Protein AF-A0A087B4K3-F1 (afdb_monomer)

Foldseek 3Di:
DPQPDDDDHPLVVVVVVVVVVLVVDPDHDDPVVCVVVPDDSVNSVVVVVVCLVPDPVLVVPCVHPCNVVHPDPPPVVVVDD

pLDDT: mean 71.34, std 15.05, range [41.06, 90.94]

Solvent-accessible surface area (backbone atoms only — not comparable to full-atom values): 5205 Å² total; per-residue (Å²): 140,83,84,78,82,86,64,74,53,71,41,55,47,51,50,52,52,52,51,52,53,45,74,71,43,97,77,55,78,54,70,69,57,47,65,77,64,59,76,51,61,63,61,48,42,51,52,50,51,50,52,61,76,69,49,61,68,68,78,69,35,63,80,24,88,67,41,63,63,37,100,56,80,62,73,67,77,80,68,78,126

Structure (mmCIF, N/CA/C/O backbone):
data_AF-A0A087B4K3-F1
#
_entry.id   AF-A0A087B4K3-F1
#
loop_
_atom_site.group_PDB
_atom_site.id
_atom_site.type_symbol
_atom_site.label_atom_id
_atom_site.label_alt_id
_atom_site.label_comp_id
_atom_site.label_asym_id
_atom_site.label_entity_id
_atom_site.label_seq_id
_atom_site.pdbx_PDB_ins_code
_atom_site.Cartn_x
_atom_site.Cartn_y
_atom_site.Cartn_z
_atom_site.occupancy
_atom_site.B_iso_or_equiv
_atom_site.auth_seq_id
_atom_site.auth_comp_id
_atom_site.auth_asym_id
_atom_site.auth_atom_id
_atom_site.pdbx_PDB_model_num
ATOM 1 N N . MET A 1 1 ? -3.392 -4.734 23.658 1.00 41.06 1 MET A N 1
ATOM 2 C CA . MET A 1 1 ? -2.492 -5.481 22.753 1.00 41.06 1 MET A CA 1
ATOM 3 C C . MET A 1 1 ? -3.232 -6.706 22.231 1.00 41.06 1 MET A C 1
ATOM 5 O O . MET A 1 1 ? -3.209 -7.743 22.869 1.00 41.06 1 MET A O 1
ATOM 9 N N . LEU A 1 2 ? -3.956 -6.559 21.120 1.00 42.47 2 LEU A N 1
ATOM 10 C CA . LEU A 1 2 ? -4.720 -7.644 20.478 1.00 42.47 2 LEU A CA 1
ATOM 11 C C . LEU A 1 2 ? -4.382 -7.748 18.976 1.00 42.47 2 LEU A C 1
ATOM 13 O O . LEU A 1 2 ? -5.161 -8.269 18.188 1.00 42.47 2 LEU A O 1
ATOM 17 N N . ARG A 1 3 ? -3.247 -7.167 18.561 1.00 50.22 3 ARG A N 1
ATOM 18 C CA . ARG A 1 3 ? -2.892 -6.980 17.145 1.00 50.22 3 ARG A CA 1
ATOM 19 C C . ARG A 1 3 ? -2.202 -8.196 16.514 1.00 50.22 3 ARG A C 1
ATOM 21 O O . ARG A 1 3 ? -2.171 -8.261 15.291 1.00 50.22 3 ARG A O 1
ATOM 28 N N . ASP A 1 4 ? -1.735 -9.160 17.313 1.00 49.19 4 ASP A N 1
ATOM 29 C CA . ASP A 1 4 ? -0.795 -10.193 16.841 1.00 49.19 4 ASP A CA 1
ATOM 30 C C . ASP A 1 4 ? -1.342 -11.628 16.781 1.00 49.19 4 ASP A C 1
ATOM 32 O O . ASP A 1 4 ? -0.600 -12.540 16.433 1.00 49.19 4 ASP A O 1
ATOM 36 N N . HIS A 1 5 ? -2.625 -11.875 17.071 1.00 45.88 5 HIS A N 1
ATOM 37 C CA . HIS A 1 5 ? -3.096 -13.260 17.249 1.00 45.88 5 HIS A CA 1
ATOM 38 C C . HIS A 1 5 ? -3.931 -13.887 16.119 1.00 45.88 5 HIS A C 1
ATOM 40 O O . HIS A 1 5 ? -4.238 -15.072 16.232 1.00 45.88 5 HIS A O 1
ATOM 46 N N . ARG A 1 6 ? -4.282 -13.191 15.021 1.00 53.16 6 ARG A N 1
ATOM 47 C CA . ARG A 1 6 ? -5.088 -13.795 13.923 1.00 53.16 6 ARG A CA 1
ATOM 48 C C . ARG A 1 6 ? -4.822 -13.246 12.507 1.00 53.16 6 ARG A C 1
ATOM 50 O O . ARG A 1 6 ? -5.762 -13.032 11.749 1.00 53.16 6 ARG A O 1
ATOM 57 N N . GLY A 1 7 ? -3.571 -13.001 12.114 1.00 64.56 7 GLY A N 1
ATOM 58 C CA . GLY A 1 7 ? -3.288 -12.625 10.720 1.00 64.56 7 GLY A CA 1
ATOM 59 C C . GLY A 1 7 ? -1.920 -12.000 10.473 1.00 64.56 7 GLY A C 1
ATOM 60 O O . GLY A 1 7 ? -1.170 -11.720 11.402 1.00 64.56 7 GLY A O 1
ATOM 61 N N . LEU A 1 8 ? -1.604 -11.795 9.189 1.00 65.50 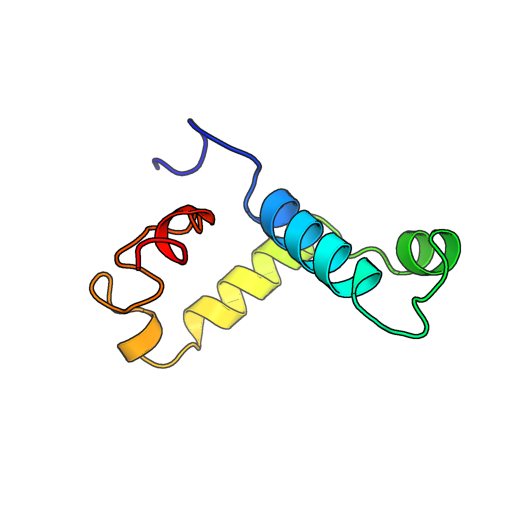8 LEU A N 1
ATOM 62 C CA . LEU A 1 8 ? -0.393 -11.119 8.710 1.00 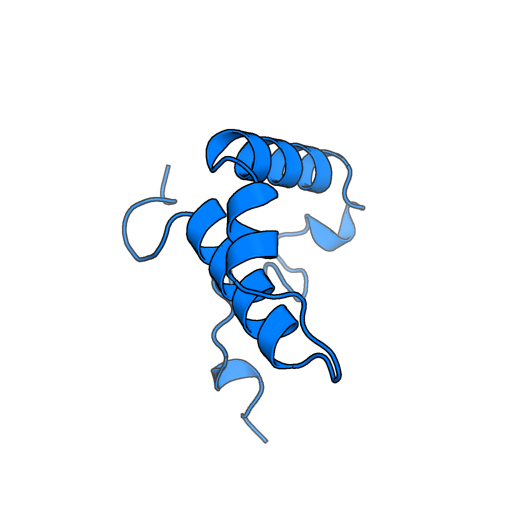65.50 8 LEU A CA 1
ATOM 63 C C . LEU A 1 8 ? -0.164 -9.780 9.442 1.00 65.50 8 LEU A C 1
ATOM 65 O O . LEU A 1 8 ? -1.113 -9.029 9.686 1.00 65.50 8 LEU A O 1
ATOM 69 N N . SER A 1 9 ? 1.102 -9.440 9.730 1.00 75.75 9 SER A N 1
ATOM 70 C CA . SER A 1 9 ? 1.457 -8.141 10.326 1.00 75.75 9 SER A CA 1
ATOM 71 C C . SER A 1 9 ? 0.895 -6.977 9.498 1.00 75.75 9 SER A C 1
ATOM 73 O O . SER A 1 9 ? 0.668 -7.114 8.296 1.00 75.75 9 SER A O 1
ATOM 75 N N . LEU A 1 10 ? 0.662 -5.815 10.118 1.00 74.25 10 LEU A N 1
ATOM 76 C CA . LEU A 1 10 ? 0.176 -4.613 9.417 1.00 74.25 10 LEU A CA 1
ATOM 77 C C . LEU A 1 10 ? 0.989 -4.319 8.146 1.00 74.25 10 LEU A C 1
ATOM 79 O O . LEU A 1 10 ? 0.416 -4.172 7.073 1.00 74.25 10 LEU A O 1
ATOM 83 N N . ALA A 1 11 ? 2.316 -4.341 8.251 1.00 79.56 11 ALA A N 1
ATOM 84 C CA . ALA A 1 11 ? 3.199 -4.149 7.109 1.00 79.56 11 ALA A CA 1
ATOM 85 C C . ALA A 1 11 ? 3.008 -5.220 6.024 1.00 79.56 11 ALA A C 1
ATOM 87 O O . ALA A 1 11 ? 2.956 -4.889 4.845 1.00 79.56 11 ALA A O 1
ATOM 88 N N . ARG A 1 12 ? 2.850 -6.500 6.396 1.00 80.12 12 ARG A N 1
ATOM 89 C CA . ARG A 1 12 ? 2.586 -7.577 5.426 1.00 80.12 12 ARG A CA 1
ATOM 90 C C . ARG A 1 12 ? 1.221 -7.424 4.753 1.00 80.12 12 ARG A C 1
ATOM 92 O O . ARG A 1 12 ? 1.115 -7.703 3.566 1.00 80.12 12 ARG A O 1
ATOM 99 N N . ARG A 1 13 ? 0.201 -6.946 5.471 1.00 77.88 13 ARG A N 1
ATOM 100 C CA . ARG A 1 13 ? -1.121 -6.628 4.901 1.00 77.88 13 ARG A CA 1
ATOM 101 C C . ARG A 1 13 ? -1.044 -5.468 3.912 1.00 77.88 13 ARG A C 1
ATOM 103 O O . ARG A 1 13 ? -1.551 -5.593 2.804 1.00 77.88 13 ARG A O 1
ATOM 110 N N . ILE A 1 14 ? -0.358 -4.383 4.274 1.00 79.06 14 ILE A N 1
ATOM 111 C CA . ILE A 1 14 ? -0.150 -3.236 3.379 1.00 79.06 14 ILE A CA 1
ATOM 112 C C . ILE A 1 14 ? 0.627 -3.675 2.132 1.00 79.06 14 ILE A C 1
ATOM 114 O O . ILE A 1 14 ? 0.183 -3.408 1.020 1.00 79.06 14 ILE A O 1
ATOM 118 N N . LYS A 1 15 ? 1.720 -4.436 2.292 1.00 82.62 15 LYS A N 1
ATOM 119 C CA . LYS A 1 15 ? 2.485 -4.994 1.165 1.00 82.62 15 LYS A CA 1
ATOM 120 C C . LYS A 1 15 ? 1.630 -5.886 0.263 1.00 82.62 15 LYS A C 1
ATOM 122 O O . LYS A 1 15 ? 1.749 -5.787 -0.951 1.00 82.62 15 LYS A O 1
ATOM 127 N N . ALA A 1 16 ? 0.743 -6.706 0.828 1.00 83.12 16 ALA A N 1
ATOM 128 C CA . ALA A 1 16 ? -0.173 -7.536 0.047 1.00 83.12 16 ALA A CA 1
ATOM 129 C C . ALA A 1 16 ? -1.167 -6.699 -0.781 1.00 83.12 16 ALA A C 1
ATOM 131 O O . ALA A 1 16 ? -1.413 -7.025 -1.940 1.00 83.12 16 ALA A O 1
ATOM 132 N N . ILE A 1 17 ? -1.694 -5.603 -0.223 1.00 81.38 17 ILE A N 1
ATOM 133 C CA . ILE A 1 17 ? -2.550 -4.658 -0.958 1.00 81.38 17 ILE A CA 1
ATOM 134 C C . ILE A 1 17 ? -1.749 -3.964 -2.066 1.00 81.38 17 ILE A C 1
ATOM 136 O O . ILE A 1 17 ? -2.199 -3.93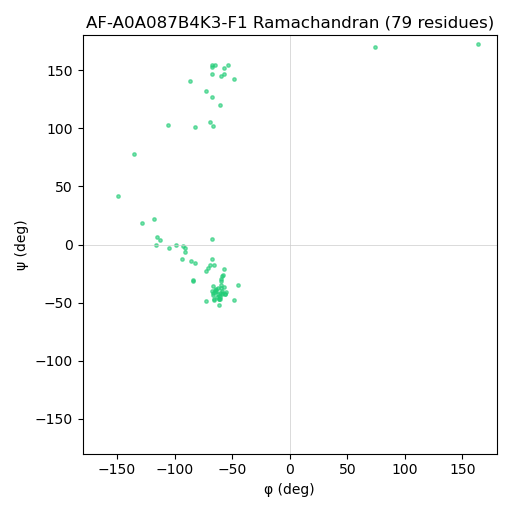8 -3.207 1.00 81.38 17 ILE A O 1
ATOM 140 N N . CYS A 1 18 ? -0.550 -3.453 -1.767 1.00 82.62 18 CYS A N 1
ATOM 141 C CA . CYS A 1 18 ? 0.320 -2.817 -2.761 1.00 82.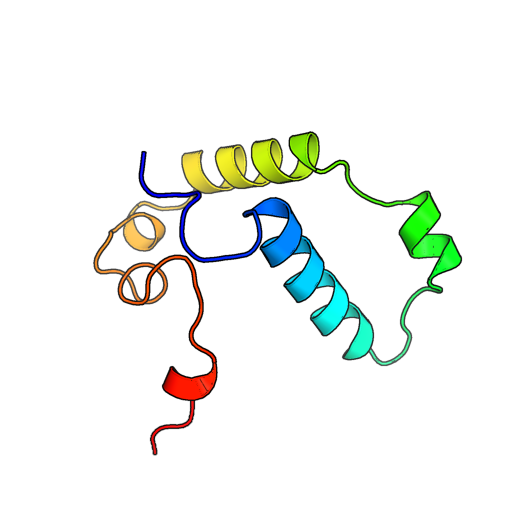62 18 CYS A CA 1
ATOM 142 C C . CYS A 1 18 ? 0.678 -3.773 -3.905 1.00 82.62 18 CYS A C 1
ATOM 144 O O . CYS A 1 18 ? 0.630 -3.371 -5.065 1.00 82.62 18 CYS A O 1
ATOM 146 N N . TRP A 1 19 ? 0.982 -5.034 -3.588 1.00 84.31 19 TRP A N 1
ATOM 147 C CA . TRP A 1 19 ? 1.221 -6.085 -4.575 1.00 84.31 19 TRP A CA 1
ATOM 148 C C . TRP A 1 19 ? -0.012 -6.337 -5.442 1.00 84.31 19 TRP A C 1
ATOM 150 O O . TRP A 1 19 ? 0.086 -6.374 -6.664 1.00 84.31 19 TRP A O 1
ATOM 160 N N . TRP A 1 20 ? -1.194 -6.456 -4.832 1.00 84.88 20 TRP A N 1
ATOM 161 C CA . TRP A 1 20 ? -2.427 -6.634 -5.592 1.00 84.88 20 TRP A CA 1
ATOM 162 C C . TRP A 1 20 ? -2.685 -5.453 -6.536 1.00 84.88 20 TRP A C 1
ATOM 164 O O . TRP A 1 20 ? -2.928 -5.681 -7.718 1.00 84.88 20 TRP A O 1
ATOM 174 N N . CYS A 1 21 ? -2.560 -4.213 -6.051 1.00 84.56 21 CYS A N 1
ATOM 175 C CA . CYS A 1 21 ? -2.703 -3.005 -6.866 1.00 84.56 21 CYS A CA 1
ATOM 176 C C . CYS A 1 21 ? -1.697 -2.969 -8.017 1.00 84.56 21 CYS A C 1
ATOM 178 O O . CYS A 1 21 ? -2.071 -2.635 -9.135 1.00 84.56 21 CYS A O 1
ATOM 180 N N . HIS A 1 22 ? -0.439 -3.333 -7.760 1.00 83.31 22 HIS A N 1
ATOM 181 C CA . HIS A 1 22 ? 0.604 -3.403 -8.782 1.00 83.31 22 HIS A CA 1
ATOM 182 C C . HIS A 1 22 ? 0.202 -4.328 -9.938 1.00 83.31 22 HIS A C 1
ATOM 184 O O . HIS A 1 22 ? 0.300 -3.919 -11.092 1.00 83.31 22 HIS A O 1
ATOM 190 N N . GLN A 1 23 ? -0.392 -5.484 -9.634 1.00 85.19 23 GLN A N 1
ATOM 191 C CA . GLN A 1 23 ? -0.890 -6.429 -10.639 1.00 85.19 23 GLN A CA 1
ATOM 192 C C . GLN A 1 23 ? -2.118 -5.930 -11.423 1.00 85.19 23 GLN A C 1
ATOM 194 O O . GLN A 1 23 ? -2.434 -6.495 -12.467 1.00 85.19 23 GLN A O 1
ATOM 199 N N . GLN A 1 24 ? -2.835 -4.909 -10.936 1.00 88.56 24 GLN A N 1
ATOM 200 C CA . GLN A 1 24 ? -4.008 -4.346 -11.625 1.00 88.56 24 GLN A CA 1
ATOM 201 C C . GLN A 1 24 ? -3.662 -3.187 -12.579 1.00 88.56 24 GLN A C 1
ATOM 203 O O . GLN A 1 24 ? -4.541 -2.687 -13.280 1.00 88.56 24 GLN A O 1
ATOM 208 N N . ILE A 1 25 ? -2.411 -2.717 -12.608 1.00 89.75 25 ILE A N 1
ATOM 209 C CA . ILE A 1 25 ? -2.001 -1.580 -13.445 1.00 89.75 25 ILE A CA 1
ATOM 210 C C . ILE A 1 25 ? -1.618 -2.084 -14.844 1.00 89.75 25 ILE A C 1
ATOM 212 O O . ILE A 1 25 ? -0.958 -3.106 -14.975 1.00 89.75 25 ILE A O 1
ATOM 216 N N . ALA A 1 26 ? -1.981 -1.346 -15.902 1.00 90.94 26 ALA A N 1
ATOM 217 C CA . ALA A 1 26 ? -1.749 -1.753 -17.298 1.00 90.94 26 ALA A CA 1
ATOM 218 C C . ALA A 1 26 ? -0.265 -1.975 -17.664 1.00 90.94 26 ALA A C 1
ATOM 220 O O . ALA A 1 26 ? 0.053 -2.788 -18.530 1.00 90.94 26 ALA A O 1
ATOM 221 N N . HIS A 1 27 ? 0.646 -1.257 -17.002 1.00 90.44 27 HIS A N 1
ATOM 222 C CA . HIS A 1 27 ? 2.092 -1.356 -17.209 1.00 90.44 27 HIS A CA 1
ATOM 223 C C . HIS A 1 27 ? 2.816 -1.404 -15.855 1.00 90.44 27 HIS A C 1
ATOM 225 O O . HIS A 1 27 ? 3.343 -0.381 -15.399 1.00 90.44 27 HIS A O 1
ATOM 231 N N . PRO A 1 28 ? 2.815 -2.564 -15.176 1.00 87.75 28 PRO A N 1
ATOM 232 C CA . PRO A 1 28 ? 3.460 -2.703 -13.882 1.00 87.75 28 PRO A CA 1
ATOM 233 C C . PRO A 1 28 ? 4.981 -2.575 -14.020 1.00 87.75 28 PRO A C 1
ATOM 235 O O . PRO A 1 28 ? 5.583 -2.973 -15.019 1.00 87.75 28 PRO A O 1
ATOM 238 N N . LYS A 1 29 ? 5.629 -2.014 -12.994 1.00 90.25 29 LYS A N 1
ATOM 239 C CA . LYS A 1 29 ? 7.096 -2.066 -12.878 1.00 90.25 29 LYS A CA 1
ATOM 240 C C . LYS A 1 29 ? 7.547 -3.517 -12.692 1.00 90.25 29 LYS A C 1
ATOM 242 O O . LYS A 1 29 ? 6.781 -4.327 -12.188 1.00 90.25 29 LYS A O 1
ATOM 247 N N . SER A 1 30 ? 8.778 -3.849 -13.070 1.00 89.50 30 SER A N 1
ATOM 248 C CA . SER A 1 30 ? 9.283 -5.212 -12.883 1.00 89.50 30 SER A CA 1
ATOM 249 C C . SER A 1 30 ? 9.459 -5.560 -11.403 1.00 89.50 30 SER A C 1
ATOM 251 O O . SER A 1 30 ? 9.725 -4.684 -10.577 1.00 89.50 30 SER A O 1
ATOM 253 N N . ASP A 1 31 ? 9.404 -6.852 -11.082 1.00 85.69 31 ASP A N 1
ATOM 254 C CA . ASP A 1 31 ? 9.662 -7.356 -9.728 1.00 85.69 31 ASP A CA 1
ATOM 255 C C . ASP A 1 31 ? 11.051 -6.945 -9.220 1.00 85.69 31 ASP A C 1
ATOM 257 O O . ASP A 1 31 ? 11.212 -6.573 -8.061 1.00 85.69 31 ASP A O 1
ATOM 261 N N . ALA A 1 32 ? 12.052 -6.921 -10.107 1.00 89.69 32 ALA A N 1
ATOM 262 C CA . ALA A 1 32 ? 13.397 -6.446 -9.784 1.00 89.69 32 ALA A CA 1
ATOM 263 C C . ALA A 1 32 ? 13.417 -4.954 -9.410 1.00 89.69 32 ALA A C 1
ATOM 265 O O . ALA A 1 32 ? 14.140 -4.551 -8.500 1.00 89.69 32 ALA A O 1
ATOM 266 N N . TRP A 1 33 ? 12.607 -4.132 -10.087 1.00 90.06 33 TRP A N 1
ATOM 267 C CA . TRP A 1 33 ? 12.459 -2.724 -9.732 1.00 90.06 33 TRP A CA 1
ATOM 268 C C . TRP A 1 33 ? 11.775 -2.579 -8.370 1.00 90.06 33 TRP A C 1
ATOM 270 O O . TRP A 1 33 ? 12.231 -1.782 -7.558 1.00 90.06 33 TRP A O 1
ATOM 280 N N . LEU A 1 34 ? 10.743 -3.379 -8.083 1.00 85.62 34 LEU A N 1
ATOM 281 C CA . LEU A 1 34 ? 10.080 -3.378 -6.776 1.00 85.62 34 LEU A CA 1
ATOM 282 C C . LEU A 1 34 ? 11.018 -3.803 -5.643 1.00 85.62 34 LEU A C 1
ATOM 284 O O . LEU A 1 34 ? 11.046 -3.135 -4.618 1.00 85.62 34 LEU A O 1
ATOM 288 N N . ALA A 1 35 ? 11.805 -4.865 -5.830 1.00 85.19 35 ALA A N 1
ATOM 289 C CA . ALA A 1 35 ? 12.756 -5.341 -4.826 1.00 85.19 35 ALA A CA 1
ATOM 290 C C . ALA A 1 35 ? 13.837 -4.293 -4.512 1.00 85.19 35 ALA A C 1
ATOM 292 O O . ALA A 1 35 ? 14.218 -4.117 -3.359 1.00 85.19 35 ALA A O 1
ATOM 293 N N . ALA A 1 36 ? 14.295 -3.550 -5.525 1.00 88.56 36 ALA A N 1
ATOM 294 C CA . ALA A 1 36 ? 15.258 -2.464 -5.340 1.00 88.56 36 ALA A CA 1
ATOM 295 C C . ALA A 1 36 ? 14.669 -1.225 -4.634 1.00 88.56 36 ALA A C 1
ATOM 297 O O . ALA A 1 36 ? 15.425 -0.419 -4.099 1.00 88.56 36 ALA A O 1
ATOM 298 N N . HIS A 1 37 ? 13.341 -1.070 -4.636 1.00 85.62 37 HIS A N 1
ATOM 299 C CA . HIS A 1 37 ? 12.623 0.058 -4.027 1.00 85.62 37 HIS A CA 1
ATOM 300 C C . HIS A 1 37 ? 11.689 -0.405 -2.896 1.00 85.62 37 HIS A C 1
ATOM 302 O O . HIS A 1 37 ? 10.705 0.267 -2.577 1.00 85.62 37 HIS A O 1
ATOM 308 N N . GLU A 1 38 ? 11.955 -1.576 -2.312 1.00 82.94 38 GLU A N 1
ATOM 309 C CA . GLU A 1 38 ? 11.112 -2.143 -1.268 1.00 82.94 38 GLU A CA 1
ATOM 310 C C . GLU A 1 38 ? 11.194 -1.288 0.005 1.00 82.94 38 GLU A C 1
ATOM 312 O O . GLU A 1 38 ? 12.270 -1.048 0.546 1.00 82.94 38 GLU A O 1
ATOM 317 N N . LEU A 1 39 ? 10.037 -0.867 0.523 1.00 79.75 39 LEU A N 1
ATOM 318 C CA . LEU A 1 39 ? 9.949 -0.209 1.826 1.00 79.75 39 LEU A CA 1
ATOM 319 C C . LEU A 1 39 ? 10.166 -1.222 2.959 1.00 79.75 39 LEU A C 1
ATOM 321 O O . LEU A 1 39 ? 9.524 -2.287 3.009 1.00 79.75 39 LEU A O 1
ATOM 325 N N . GLY A 1 40 ? 11.029 -0.865 3.911 1.00 84.62 40 GLY A N 1
ATOM 326 C CA . GLY A 1 40 ? 11.269 -1.647 5.115 1.00 84.62 40 GLY A CA 1
ATOM 327 C C . GLY A 1 40 ? 9.985 -1.880 5.915 1.00 84.62 40 GLY A C 1
ATOM 328 O O . GLY A 1 40 ? 9.080 -1.046 5.955 1.00 84.62 40 GLY A O 1
ATOM 329 N N . GLN A 1 41 ? 9.882 -3.037 6.578 1.00 79.88 41 GLN A N 1
ATOM 330 C CA . GLN A 1 41 ? 8.700 -3.377 7.382 1.00 79.88 41 GLN A CA 1
ATOM 331 C C . GLN A 1 41 ? 8.450 -2.367 8.516 1.00 79.88 41 GLN A C 1
ATOM 333 O O . GLN A 1 41 ? 7.291 -2.058 8.795 1.00 79.88 41 GLN A O 1
ATOM 338 N N . GLN A 1 42 ? 9.516 -1.865 9.147 1.00 81.00 42 GLN A N 1
ATOM 339 C CA . GLN A 1 42 ? 9.415 -0.869 10.214 1.00 81.00 42 GLN A CA 1
ATOM 340 C C . GLN A 1 42 ? 9.041 0.507 9.657 1.00 81.00 42 GLN A C 1
ATOM 342 O O . GLN A 1 42 ? 8.067 1.089 10.115 1.00 81.00 42 GLN A O 1
ATOM 347 N N . GLU A 1 43 ? 9.725 0.968 8.606 1.00 85.38 43 GLU A N 1
ATOM 348 C CA . GLU A 1 43 ? 9.427 2.252 7.956 1.00 85.38 43 GLU A CA 1
ATOM 349 C C . GLU A 1 43 ? 7.970 2.328 7.489 1.00 85.38 43 GLU A C 1
ATOM 351 O O . GLU A 1 43 ? 7.289 3.322 7.721 1.00 85.38 43 GLU A O 1
ATOM 356 N N . LEU A 1 44 ? 7.450 1.245 6.905 1.00 83.06 44 LEU A N 1
ATOM 357 C CA . LEU A 1 44 ? 6.057 1.169 6.474 1.00 83.06 44 LEU A CA 1
ATOM 358 C C . LEU A 1 44 ? 5.071 1.236 7.650 1.00 83.06 44 LEU A C 1
ATOM 360 O O . LEU A 1 44 ? 4.011 1.856 7.541 1.00 83.06 44 LEU A O 1
ATOM 364 N N . ALA A 1 45 ? 5.400 0.590 8.771 1.00 77.44 45 ALA A N 1
ATOM 365 C CA . ALA A 1 45 ? 4.585 0.653 9.979 1.00 77.44 45 ALA A CA 1
ATOM 366 C C . ALA A 1 45 ? 4.599 2.064 10.590 1.00 77.44 45 ALA A C 1
ATOM 368 O O . ALA A 1 45 ? 3.544 2.555 10.996 1.00 77.44 45 ALA A O 1
ATOM 369 N N . ASP A 1 46 ? 5.754 2.728 10.588 1.00 83.50 46 ASP A N 1
ATOM 370 C CA . ASP A 1 46 ? 5.921 4.090 11.096 1.00 83.50 46 ASP A CA 1
ATOM 371 C C . ASP A 1 46 ? 5.162 5.099 10.226 1.00 83.50 46 ASP A C 1
ATOM 373 O O . ASP A 1 46 ? 4.432 5.942 10.748 1.00 83.50 46 ASP A O 1
ATOM 377 N N . TRP A 1 47 ? 5.243 4.966 8.898 1.00 83.56 47 TRP A N 1
ATOM 378 C CA . TRP A 1 47 ? 4.480 5.782 7.949 1.00 83.56 47 TRP A CA 1
ATOM 379 C C . TRP A 1 47 ? 2.979 5.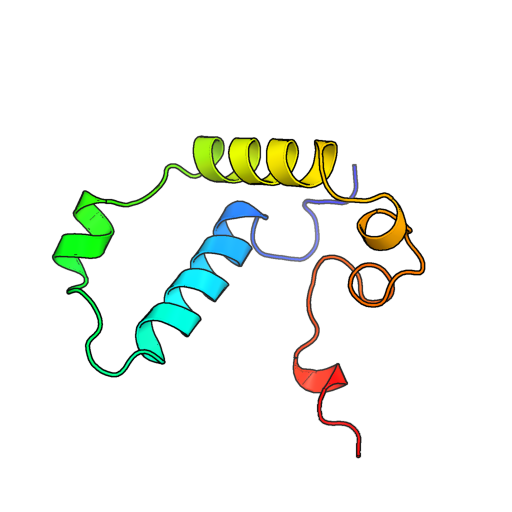608 8.135 1.00 83.56 47 TRP A C 1
ATOM 381 O O . TRP A 1 47 ? 2.241 6.591 8.174 1.00 83.56 47 TRP A O 1
ATOM 391 N N . TYR A 1 48 ? 2.520 4.365 8.290 1.00 76.81 48 TYR A N 1
ATOM 392 C CA . TYR A 1 48 ? 1.114 4.093 8.564 1.00 76.81 48 TYR A CA 1
ATOM 393 C C . TYR A 1 48 ? 0.674 4.724 9.887 1.00 76.81 48 TYR A C 1
ATOM 395 O O . TYR A 1 48 ? -0.384 5.346 9.958 1.00 76.81 48 TYR A O 1
ATOM 403 N N . GLN A 1 49 ? 1.482 4.589 10.942 1.00 77.19 49 GLN A N 1
ATOM 404 C CA . GLN A 1 49 ? 1.179 5.181 12.240 1.00 77.19 49 GLN A CA 1
ATOM 405 C C . GLN A 1 49 ? 1.120 6.707 12.158 1.00 77.19 49 GLN A C 1
ATOM 407 O O . GLN A 1 49 ? 0.198 7.303 12.711 1.00 77.19 49 GLN A O 1
ATOM 412 N N . HIS A 1 50 ? 2.055 7.330 11.443 1.00 81.81 50 HIS A N 1
ATOM 413 C CA . HIS A 1 50 ? 2.058 8.765 11.198 1.00 81.81 50 HIS A CA 1
ATOM 414 C C . HIS A 1 50 ? 0.796 9.186 10.433 1.00 81.81 50 HIS A C 1
ATOM 416 O O . HIS A 1 50 ? 0.033 10.015 10.917 1.00 81.81 50 HIS A O 1
ATOM 422 N N . ALA A 1 51 ? 0.485 8.546 9.303 1.00 79.69 51 ALA A N 1
ATOM 423 C CA . ALA A 1 51 ? -0.730 8.826 8.538 1.00 79.69 51 ALA A CA 1
ATOM 424 C C . ALA A 1 51 ? -2.000 8.691 9.399 1.00 79.69 51 ALA A C 1
ATOM 426 O O . ALA A 1 51 ? -2.881 9.547 9.352 1.00 79.69 51 ALA A O 1
ATOM 427 N N . TRP A 1 52 ? -2.063 7.672 10.259 1.00 74.38 52 TRP A N 1
ATOM 428 C CA . TRP A 1 52 ? -3.165 7.480 11.201 1.00 74.38 52 TRP A CA 1
ATOM 429 C C . TRP A 1 52 ? -3.258 8.596 12.252 1.00 74.38 52 TRP A C 1
ATOM 431 O O . TRP A 1 52 ? -4.347 9.071 12.565 1.00 74.38 52 TRP A O 1
ATOM 441 N N . GLN A 1 53 ? -2.122 9.056 12.783 1.00 76.75 53 GLN A N 1
ATOM 442 C CA . GLN A 1 53 ? -2.048 10.156 13.752 1.00 76.75 53 GLN A CA 1
ATOM 443 C C . GLN A 1 53 ? -2.472 11.513 13.190 1.00 76.75 53 GLN A C 1
ATOM 445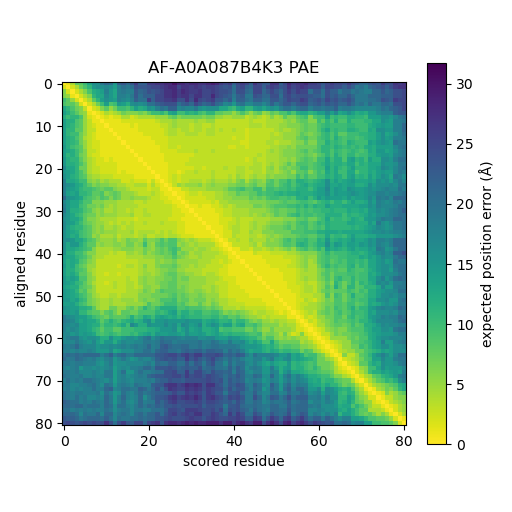 O O . GLN A 1 53 ? -2.790 12.401 13.987 1.00 76.75 53 GLN A O 1
ATOM 450 N N . TYR A 1 54 ? -2.515 11.673 11.864 1.00 79.88 54 TYR A N 1
ATOM 451 C CA . TYR A 1 54 ? -2.928 12.907 11.183 1.00 79.88 54 TYR A CA 1
ATOM 452 C C . TYR A 1 54 ? -4.197 12.757 10.329 1.00 79.88 54 TYR A C 1
ATOM 454 O O . TYR A 1 54 ? -4.688 13.751 9.804 1.00 79.88 54 TYR A O 1
ATOM 462 N N . ALA A 1 55 ? -4.798 11.564 10.259 1.00 72.50 55 ALA A N 1
ATOM 463 C CA . ALA A 1 55 ? -6.068 11.345 9.566 1.00 72.50 55 ALA A CA 1
ATOM 464 C C . ALA A 1 55 ? -7.204 12.204 10.167 1.00 72.50 55 ALA A C 1
ATOM 466 O O . ALA A 1 55 ? -7.216 12.411 11.382 1.00 72.50 55 ALA A O 1
ATOM 467 N N . PRO A 1 56 ? -8.166 12.704 9.381 1.00 77.75 56 PRO A N 1
ATOM 468 C CA . PRO A 1 56 ? -9.327 13.405 9.929 1.00 77.75 56 PRO A CA 1
ATOM 469 C C . PRO A 1 56 ? -10.109 12.524 10.930 1.00 77.75 56 PRO A C 1
ATOM 471 O O . PRO A 1 56 ? -10.002 11.295 10.921 1.00 77.75 56 PRO A O 1
ATOM 474 N N . GLN A 1 57 ? -10.793 13.159 11.893 1.00 69.62 57 GLN A N 1
ATOM 475 C CA . GLN A 1 57 ? -11.388 12.472 13.056 1.00 69.62 57 GLN A CA 1
ATOM 476 C C . GLN A 1 57 ? -12.424 11.411 12.667 1.00 69.62 57 GLN A C 1
ATOM 478 O O . GLN A 1 57 ? -12.488 10.370 13.312 1.00 69.62 57 GLN A O 1
ATOM 483 N N . ASP A 1 58 ? -13.178 11.656 11.600 1.00 68.81 58 ASP A N 1
ATOM 484 C CA . ASP A 1 58 ? -14.167 10.747 11.020 1.00 68.81 58 ASP A CA 1
ATOM 485 C C . ASP A 1 58 ? -13.564 9.410 10.565 1.00 68.81 58 ASP A C 1
ATOM 487 O O . ASP A 1 58 ? -14.219 8.384 10.669 1.00 68.81 58 ASP A O 1
ATOM 491 N N . LEU A 1 59 ? -12.304 9.382 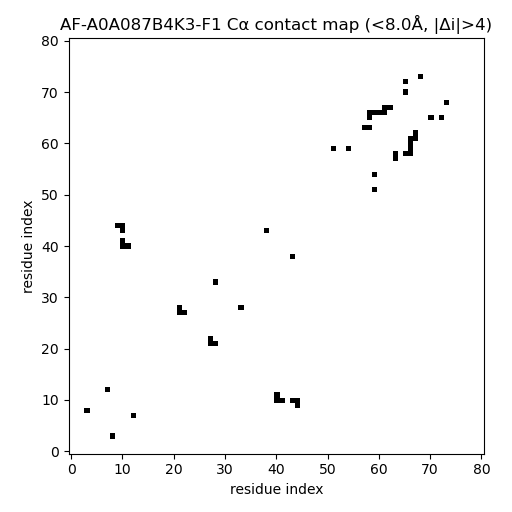10.122 1.00 65.12 59 LEU A N 1
ATOM 492 C CA . LEU A 1 59 ? -11.597 8.145 9.759 1.00 65.12 59 LEU A CA 1
ATOM 493 C C . LEU A 1 59 ? -10.997 7.409 10.963 1.00 65.12 59 LEU A C 1
ATOM 495 O O . LEU A 1 59 ? -10.618 6.243 10.844 1.00 65.12 59 LEU A O 1
ATOM 499 N N . ARG A 1 60 ? -10.876 8.085 12.110 1.00 63.88 60 ARG A N 1
ATOM 500 C CA . ARG A 1 60 ? -10.416 7.489 13.376 1.00 63.88 60 ARG A CA 1
ATOM 501 C C . ARG A 1 60 ? -11.564 7.011 14.252 1.00 63.88 60 ARG A C 1
ATOM 503 O O . ARG A 1 60 ? -11.304 6.318 15.236 1.00 63.88 60 ARG A O 1
ATOM 510 N N . ASP A 1 61 ? -12.789 7.404 13.915 1.00 66.38 61 ASP A N 1
ATOM 511 C CA . ASP A 1 61 ? -13.996 6.958 14.588 1.00 66.38 61 ASP A CA 1
ATOM 512 C C . ASP A 1 61 ? -14.099 5.426 14.455 1.00 66.38 61 ASP A C 1
ATOM 514 O O . ASP A 1 61 ? -14.106 4.919 13.326 1.00 66.38 61 ASP A O 1
ATOM 518 N N . PRO A 1 62 ? -14.127 4.670 15.570 1.00 61.28 62 PRO A N 1
ATOM 519 C CA . PRO A 1 62 ? -14.295 3.220 15.537 1.00 61.28 62 PRO A CA 1
ATOM 520 C C . PRO A 1 62 ? -15.584 2.769 14.827 1.00 61.28 62 PRO A C 1
ATOM 522 O O . PRO A 1 62 ? -15.614 1.644 14.329 1.00 61.28 62 PRO A O 1
ATOM 525 N N . ASP A 1 63 ? -16.589 3.643 14.711 1.00 59.47 63 ASP A N 1
ATOM 526 C CA . ASP A 1 63 ? -17.860 3.378 14.030 1.00 59.47 63 ASP A CA 1
ATOM 527 C C . ASP A 1 63 ? -17.849 3.772 12.536 1.00 59.47 63 ASP A C 1
ATOM 529 O O . ASP A 1 63 ? -18.807 3.516 11.799 1.00 59.47 63 ASP A O 1
ATOM 533 N N . SER A 1 64 ? -16.750 4.352 12.037 1.00 60.91 64 SER A N 1
ATOM 534 C CA . SER A 1 64 ? -16.605 4.715 10.622 1.00 60.91 64 SER A CA 1
ATOM 535 C C . SER A 1 64 ? -16.538 3.496 9.693 1.00 60.91 64 SER A C 1
ATOM 537 O O . SER A 1 64 ? -16.094 2.410 10.069 1.00 60.91 64 SER A O 1
ATOM 539 N N . MET A 1 65 ? -16.957 3.675 8.432 1.00 49.22 65 MET A N 1
ATOM 540 C CA . MET A 1 65 ? -17.023 2.632 7.389 1.00 49.22 65 MET A CA 1
ATOM 541 C C . MET A 1 65 ? -15.779 1.715 7.273 1.00 49.22 65 MET A C 1
ATOM 543 O O . MET A 1 65 ? -15.978 0.531 6.994 1.00 49.22 65 MET A O 1
ATOM 547 N N . PRO A 1 66 ? -14.524 2.175 7.484 1.00 52.72 66 PRO A N 1
ATOM 548 C CA . PRO A 1 66 ? -13.353 1.292 7.520 1.00 52.72 66 PRO A CA 1
ATOM 549 C C . PRO A 1 66 ? -13.107 0.632 8.888 1.00 52.72 66 PRO A C 1
ATOM 551 O O . PRO A 1 66 ? -12.578 -0.475 8.945 1.00 52.72 66 PRO A O 1
ATOM 554 N N . ALA A 1 67 ? -13.462 1.290 9.993 1.00 54.91 67 ALA A N 1
ATOM 555 C CA . ALA A 1 67 ? -13.193 0.807 11.347 1.00 54.91 67 ALA A CA 1
ATOM 556 C C . ALA A 1 67 ? -14.251 -0.191 11.853 1.00 54.91 67 ALA A C 1
ATOM 558 O O . ALA A 1 67 ? -13.891 -1.142 12.551 1.00 54.91 67 ALA A O 1
ATOM 559 N N . ARG A 1 68 ? -15.509 -0.061 11.400 1.00 48.62 68 ARG A N 1
ATOM 560 C CA . ARG A 1 68 ? -16.635 -0.955 11.738 1.00 48.62 68 ARG A CA 1
ATOM 561 C C . ARG A 1 68 ? -16.405 -2.423 11.364 1.00 48.62 68 ARG A C 1
ATOM 563 O O . ARG A 1 68 ? -16.972 -3.317 11.981 1.00 48.62 68 ARG A O 1
ATOM 570 N N . TYR A 1 69 ? -15.574 -2.673 10.352 1.00 47.81 69 TYR A N 1
ATOM 571 C CA . TYR A 1 69 ? -15.208 -4.018 9.891 1.00 47.81 69 TYR A CA 1
ATOM 572 C C . TYR A 1 69 ? -13.848 -4.488 10.434 1.00 47.81 69 TYR A C 1
ATOM 574 O O . TYR A 1 69 ? -13.411 -5.603 10.160 1.00 47.81 69 TYR A O 1
ATOM 582 N N . GLY A 1 70 ? -13.176 -3.654 11.234 1.00 54.72 70 GLY A N 1
ATOM 583 C CA . GLY A 1 70 ? -11.811 -3.872 11.695 1.00 54.72 70 GLY A CA 1
ATOM 584 C C . GLY A 1 70 ? -10.749 -3.629 10.613 1.00 54.72 70 GLY A C 1
ATOM 585 O O . GLY A 1 70 ? -11.020 -3.509 9.426 1.00 54.72 70 GLY A O 1
ATOM 586 N N . THR A 1 71 ? -9.473 -3.602 11.021 1.00 55.56 71 THR A N 1
ATOM 587 C CA . THR A 1 71 ? -8.316 -3.455 10.096 1.00 55.56 71 THR A CA 1
ATOM 588 C C . THR A 1 71 ? -8.086 -4.663 9.169 1.00 55.56 71 THR A C 1
ATOM 590 O O . THR A 1 71 ? -7.068 -4.741 8.475 1.00 55.56 71 THR A O 1
ATOM 593 N N . GLY A 1 72 ? -8.972 -5.656 9.207 1.00 52.59 72 GLY A N 1
ATOM 594 C CA . GLY A 1 72 ? -9.037 -6.742 8.243 1.00 52.59 72 GLY A CA 1
ATOM 595 C C . GLY A 1 72 ? -10.238 -6.484 7.356 1.00 52.59 72 GLY A C 1
ATOM 596 O O . GLY A 1 72 ? -11.361 -6.704 7.784 1.00 52.59 72 GLY A O 1
ATOM 597 N N . ILE A 1 73 ? -9.999 -6.001 6.140 1.00 49.88 73 ILE A N 1
ATOM 598 C CA . ILE A 1 73 ? -11.052 -5.905 5.135 1.00 49.88 73 ILE A CA 1
ATOM 599 C C . ILE A 1 73 ? -11.454 -7.340 4.784 1.00 49.88 73 ILE A C 1
ATOM 601 O O . ILE A 1 73 ? -10.722 -8.027 4.069 1.00 49.88 73 ILE A O 1
ATOM 605 N N . ASP A 1 74 ? -12.583 -7.808 5.316 1.00 49.75 74 ASP A N 1
ATOM 606 C CA . ASP A 1 74 ? -1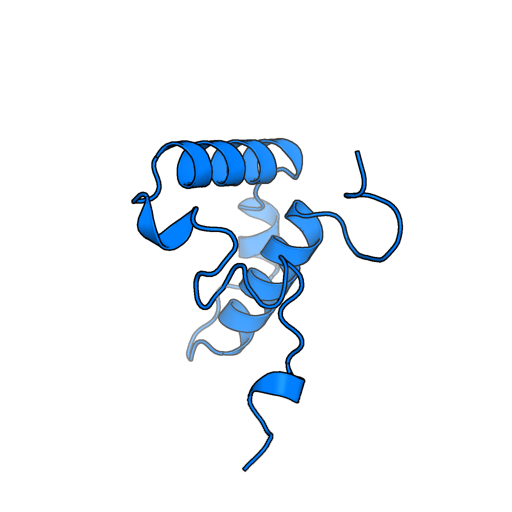3.217 -9.016 4.803 1.00 49.75 74 ASP A CA 1
ATOM 607 C C . ASP A 1 74 ? -13.759 -8.697 3.410 1.00 49.75 74 ASP A C 1
ATOM 609 O O . ASP A 1 74 ? -14.745 -7.979 3.238 1.00 49.75 74 ASP A O 1
ATOM 613 N N . ARG A 1 75 ? -13.062 -9.206 2.395 1.00 48.38 75 ARG A N 1
ATOM 614 C CA . ARG A 1 75 ? -13.400 -9.015 0.984 1.00 48.38 75 ARG A CA 1
ATOM 615 C C . ARG A 1 75 ? -14.813 -9.515 0.663 1.00 48.38 75 ARG A C 1
ATOM 617 O O . ARG A 1 75 ? -15.429 -8.983 -0.254 1.00 48.38 75 ARG A O 1
ATOM 624 N N . ASN A 1 76 ? -15.340 -10.480 1.419 1.00 52.31 76 ASN A N 1
ATOM 625 C CA . ASN A 1 76 ? -16.678 -11.024 1.191 1.00 52.31 76 ASN A CA 1
ATOM 626 C C . ASN A 1 76 ? -17.798 -10.056 1.598 1.00 52.31 76 ASN A C 1
ATOM 628 O O . ASN A 1 76 ? -18.877 -10.118 1.019 1.00 52.31 76 ASN A O 1
ATOM 632 N N . ALA A 1 77 ? -17.533 -9.097 2.491 1.00 53.78 77 ALA A N 1
ATOM 633 C CA . ALA A 1 77 ? -18.523 -8.103 2.916 1.00 53.78 77 ALA A CA 1
ATOM 634 C C . ALA A 1 77 ? -18.923 -7.103 1.807 1.00 53.78 77 ALA A C 1
ATOM 636 O O . ALA A 1 77 ? -19.905 -6.383 1.956 1.00 53.78 77 ALA A O 1
ATOM 637 N N . PHE A 1 78 ? -18.183 -7.046 0.690 1.00 52.75 78 PHE A N 1
ATOM 638 C CA . PHE A 1 78 ? -18.510 -6.214 -0.481 1.00 52.75 78 PHE A CA 1
ATOM 639 C C . PHE A 1 78 ? -19.327 -6.947 -1.551 1.00 52.75 78 PHE A C 1
ATOM 641 O O . PHE A 1 78 ? -19.641 -6.359 -2.584 1.00 52.75 78 PHE A O 1
ATOM 648 N N . HIS A 1 79 ? -19.628 -8.229 -1.339 1.00 54.88 79 HIS A N 1
ATOM 649 C CA . HIS A 1 79 ? -20.271 -9.087 -2.334 1.00 54.88 79 HIS A CA 1
ATOM 650 C C . HIS A 1 79 ? -21.667 -9.571 -1.918 1.00 54.88 79 HIS A C 1
ATOM 652 O O . HIS A 1 79 ? -22.267 -10.360 -2.645 1.00 54.88 79 HIS A O 1
ATOM 658 N N . GLU A 1 80 ? -22.206 -9.083 -0.799 1.00 48.8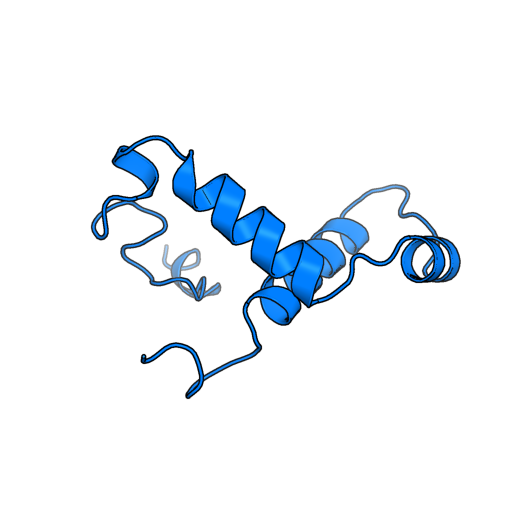4 80 GLU A N 1
ATOM 659 C CA . GLU A 1 80 ? -23.610 -9.298 -0.441 1.00 48.84 80 GLU A CA 1
ATOM 660 C C . GLU A 1 80 ? -24.486 -8.272 -1.181 1.00 48.84 80 GLU A C 1
ATOM 662 O O . GLU A 1 80 ? -24.543 -7.096 -0.815 1.00 48.84 80 GLU A O 1
ATOM 667 N N . HIS A 1 81 ? -25.114 -8.731 -2.267 1.00 49.94 81 HIS A N 1
ATOM 668 C CA . HIS A 1 81 ? -26.228 -8.081 -2.962 1.00 49.94 81 HIS A CA 1
ATOM 669 C C . HIS A 1 81 ? -27.533 -8.807 -2.639 1.00 49.94 81 HIS A C 1
ATOM 671 O O . HIS A 1 81 ? -27.502 -10.059 -2.594 1.00 49.94 81 HIS A O 1
#

Sequence (81 aa):
MLRDHRGLSLARRIKAICWWCHQQIAHPKSDAWLAAHELGQQELADWYQHAWQYAPQDLRDPDSMPARYGTGIDRNAFHEH

Secondary structure (DSSP, 8-state):
--SSSSSS-HHHHHHHHHHHHHHTSSSPPPHHHHHHTPPPHHHHHHHHHHHHHHS-HHHH-TTSTTTTT-SS--GGGG---

Organism: NCBI:txid1688

Mean predicted aligned error: 10.97 Å

Radius of gyration: 15.0 Å; Cα contacts (8 Å, |Δi|>4): 27; chains: 1; bounding box: 42×27×40 Å